Protein AF-A0A382Q139-F1 (afdb_monomer_lite)

InterPro domains:
  IPR000836 Phosphoribosyltransferase domain [PF00156] (22-129)
  IPR000836 Phosphoribosyltransferase domain [cd06223] (29-130)
  IPR029057 Phosphoribosyltransferase-like [G3DSA:3.40.50.2020] (7-137)
  IPR029057 Phosphoribosyltransferase-like [SSF53271] (12-130)

Organism: NCBI:txid408172

Structure (mmCIF, N/CA/C/O backbone):
data_AF-A0A382Q139-F1
#
_entry.id   AF-A0A382Q139-F1
#
loop_
_atom_site.group_PDB
_atom_site.id
_atom_site.type_symbol
_atom_site.label_atom_id
_atom_site.label_alt_id
_atom_site.label_comp_id
_atom_site.label_asym_id
_atom_site.label_entity_id
_atom_site.label_seq_id
_atom_site.pdbx_PDB_ins_code
_atom_site.Cartn_x
_atom_site.Cartn_y
_atom_site.Cartn_z
_atom_site.occupancy
_atom_site.B_iso_or_equiv
_atom_site.auth_seq_id
_atom_site.auth_comp_id
_atom_site.auth_asym_id
_atom_site.auth_atom_id
_atom_site.pdbx_PDB_model_num
ATOM 1 N N . MET A 1 1 ? 60.407 18.288 -1.130 1.00 37.62 1 MET A N 1
ATOM 2 C CA . MET A 1 1 ? 59.269 18.809 -0.348 1.00 37.62 1 MET A CA 1
ATOM 3 C C . MET A 1 1 ? 58.008 18.214 -0.930 1.00 37.62 1 MET A C 1
ATOM 5 O O . MET A 1 1 ? 57.813 18.248 -2.135 1.00 37.62 1 MET A O 1
ATOM 9 N N . THR A 1 2 ? 57.283 17.537 -0.056 1.00 49.72 2 THR A N 1
ATOM 10 C CA . THR A 1 2 ? 56.105 16.697 -0.259 1.00 49.72 2 THR A CA 1
ATOM 11 C C . THR A 1 2 ? 54.922 17.455 -0.848 1.00 49.72 2 THR A C 1
ATOM 13 O O . THR A 1 2 ? 54.597 18.526 -0.352 1.00 49.72 2 THR A O 1
ATOM 16 N N . ASN A 1 3 ? 54.206 16.834 -1.782 1.00 39.41 3 ASN A N 1
ATOM 17 C CA . ASN A 1 3 ? 52.750 16.918 -1.777 1.00 39.41 3 ASN A CA 1
ATOM 18 C C . ASN A 1 3 ? 52.196 15.507 -1.955 1.00 39.41 3 ASN A C 1
ATOM 20 O O . ASN A 1 3 ? 52.315 14.887 -3.009 1.00 39.41 3 ASN A O 1
ATOM 24 N N . ALA A 1 4 ? 51.705 14.992 -0.830 1.00 48.38 4 ALA A N 1
ATOM 25 C CA . ALA A 1 4 ? 51.042 13.715 -0.698 1.00 48.38 4 ALA A CA 1
ATOM 26 C C . ALA A 1 4 ? 49.732 13.719 -1.492 1.00 48.38 4 ALA A C 1
ATOM 28 O O . ALA A 1 4 ? 49.045 14.737 -1.585 1.00 48.38 4 ALA A O 1
ATOM 29 N N . GLY A 1 5 ? 49.417 12.562 -2.068 1.00 49.22 5 GLY A N 1
ATOM 30 C CA . GLY A 1 5 ? 48.216 12.342 -2.849 1.00 49.22 5 GLY A CA 1
ATOM 31 C C . GLY A 1 5 ? 46.944 12.539 -2.032 1.00 49.22 5 GLY A C 1
ATOM 32 O O . GLY A 1 5 ? 46.775 11.961 -0.962 1.00 49.22 5 GLY A O 1
ATOM 33 N N . ALA A 1 6 ? 46.018 13.298 -2.605 1.00 46.81 6 ALA A N 1
ATOM 34 C CA . ALA A 1 6 ? 44.599 13.091 -2.386 1.00 46.81 6 ALA A CA 1
ATOM 35 C C . ALA A 1 6 ? 44.103 12.250 -3.565 1.00 46.81 6 ALA A C 1
ATOM 37 O O . ALA A 1 6 ? 43.774 12.762 -4.634 1.00 46.81 6 ALA A O 1
ATOM 38 N N . GLN A 1 7 ? 44.144 10.932 -3.395 1.00 45.66 7 GLN A N 1
ATOM 39 C CA . GLN A 1 7 ? 43.538 9.998 -4.330 1.00 45.66 7 GLN A CA 1
ATOM 40 C C . GLN A 1 7 ? 42.026 10.065 -4.101 1.00 45.66 7 GLN A C 1
ATOM 42 O O . GLN A 1 7 ? 41.495 9.445 -3.183 1.00 45.66 7 GLN A O 1
ATOM 47 N N . CYS A 1 8 ? 41.339 10.899 -4.884 1.00 46.34 8 CYS A N 1
ATOM 48 C CA . CYS A 1 8 ? 39.884 10.913 -4.921 1.00 46.34 8 CYS A CA 1
ATOM 49 C C . CYS A 1 8 ? 39.423 9.538 -5.409 1.00 46.34 8 CYS A C 1
ATOM 51 O O . CYS A 1 8 ? 39.715 9.149 -6.539 1.00 46.34 8 CYS A O 1
ATOM 53 N N . TYR A 1 9 ? 38.727 8.795 -4.553 1.00 52.03 9 TYR A N 1
ATOM 54 C CA . TYR A 1 9 ? 38.062 7.557 -4.934 1.00 52.03 9 TYR A CA 1
ATOM 55 C C . TYR A 1 9 ? 36.998 7.873 -5.992 1.00 52.03 9 TYR A C 1
ATOM 57 O O . TYR A 1 9 ? 35.876 8.247 -5.664 1.00 52.03 9 TYR A O 1
ATOM 65 N N . SER A 1 10 ? 37.332 7.716 -7.273 1.00 57.03 10 SER A N 1
ATOM 66 C CA . SER A 1 10 ? 36.354 7.637 -8.358 1.00 57.03 10 SER A CA 1
ATOM 67 C C . SER A 1 10 ? 35.863 6.193 -8.477 1.00 57.03 10 SER A C 1
ATOM 69 O O . SER A 1 10 ? 36.086 5.521 -9.483 1.00 57.03 10 SER A O 1
ATOM 71 N N . GLY A 1 11 ? 35.248 5.675 -7.414 1.00 56.94 11 GLY A N 1
ATOM 72 C CA . GLY A 1 11 ? 34.436 4.473 -7.530 1.00 56.94 11 GLY A CA 1
ATOM 73 C C . GLY A 1 11 ? 33.137 4.865 -8.219 1.00 56.94 11 GLY A C 1
ATOM 74 O O . GLY A 1 11 ? 32.283 5.490 -7.596 1.00 56.94 11 GLY A O 1
ATOM 75 N N . SER A 1 12 ? 32.997 4.554 -9.508 1.00 63.44 12 SER A N 1
ATOM 76 C CA . SER A 1 12 ? 31.683 4.534 -10.150 1.00 63.44 12 SER A CA 1
ATOM 77 C C . SER A 1 12 ? 30.829 3.537 -9.370 1.00 63.44 12 SER A C 1
ATOM 79 O O . SER A 1 12 ? 31.064 2.337 -9.465 1.00 63.44 12 SER A O 1
ATOM 81 N N . MET A 1 13 ? 29.898 4.008 -8.537 1.00 67.06 13 MET A N 1
ATOM 82 C CA . MET A 1 13 ? 28.863 3.121 -8.014 1.00 67.06 13 MET A CA 1
ATOM 83 C C . MET A 1 13 ? 28.047 2.635 -9.206 1.00 67.06 13 MET A C 1
ATOM 85 O O . MET A 1 13 ? 27.409 3.451 -9.876 1.00 67.06 13 MET A O 1
ATOM 89 N N . ASP A 1 14 ? 28.058 1.327 -9.447 1.00 82.62 14 ASP A N 1
ATOM 90 C CA . ASP A 1 14 ? 27.136 0.690 -10.378 1.00 82.62 14 ASP A CA 1
ATOM 91 C C . ASP A 1 14 ? 25.717 0.887 -9.847 1.00 82.62 14 ASP A C 1
ATOM 93 O O . ASP A 1 14 ? 25.259 0.223 -8.916 1.00 82.62 14 ASP A O 1
ATOM 97 N N . LYS A 1 15 ? 25.031 1.886 -10.400 1.00 87.44 15 LYS A N 1
ATOM 98 C CA . LYS A 1 15 ? 23.628 2.138 -10.105 1.00 87.44 15 LYS A CA 1
ATOM 99 C C . LYS A 1 15 ? 22.802 1.121 -10.874 1.00 87.44 15 LYS A C 1
ATOM 101 O O . LYS A 1 15 ? 22.806 1.123 -12.103 1.00 87.44 15 LYS A O 1
ATOM 106 N N . HIS A 1 16 ? 22.079 0.285 -10.144 1.00 87.62 16 HIS A N 1
ATOM 107 C CA . HIS A 1 16 ? 21.068 -0.572 -10.734 1.00 87.62 16 HIS A CA 1
ATOM 108 C C . HIS A 1 16 ? 19.776 0.232 -10.898 1.00 87.62 16 HIS A C 1
ATOM 110 O O . HIS A 1 16 ? 19.178 0.667 -9.915 1.00 87.62 16 HIS A O 1
ATOM 116 N N . PHE A 1 17 ? 19.389 0.476 -12.145 1.00 92.25 17 PHE A N 1
ATOM 117 C CA . PHE A 1 17 ? 18.115 1.093 -12.487 1.00 92.25 17 PHE A CA 1
ATOM 118 C C . PHE A 1 17 ? 17.181 0.010 -13.002 1.00 92.25 17 PHE A C 1
ATOM 120 O O . PHE A 1 17 ? 17.609 -0.827 -13.793 1.00 92.25 17 PHE A O 1
ATOM 127 N N . ILE A 1 18 ? 15.923 0.074 -12.583 1.00 93.81 18 ILE A N 1
ATOM 128 C CA . ILE A 1 18 ? 14.859 -0.776 -13.108 1.00 93.81 18 ILE A CA 1
ATOM 129 C C . ILE A 1 18 ? 14.071 -0.023 -14.180 1.00 93.81 18 ILE A C 1
ATOM 131 O O . ILE A 1 18 ? 13.878 1.196 -14.107 1.00 93.81 18 ILE A O 1
ATOM 135 N N . SER A 1 19 ? 13.624 -0.756 -15.186 1.00 96.12 19 SER A N 1
ATOM 136 C CA . SER A 1 19 ? 12.675 -0.303 -16.197 1.00 96.12 19 SER A CA 1
ATOM 137 C C . SER A 1 19 ? 11.240 -0.285 -15.657 1.00 96.12 19 SER A C 1
ATOM 139 O O . SER A 1 19 ? 10.933 -0.860 -14.612 1.00 96.12 19 SER A O 1
ATOM 141 N N . ALA A 1 20 ? 10.332 0.364 -16.390 1.00 94.56 20 ALA A N 1
ATOM 142 C CA . ALA A 1 20 ? 8.907 0.344 -16.058 1.00 94.56 20 ALA A CA 1
ATOM 143 C C . ALA A 1 20 ? 8.320 -1.080 -16.113 1.00 94.56 20 ALA A C 1
ATOM 145 O O . ALA A 1 20 ? 7.497 -1.433 -15.270 1.00 94.56 20 ALA A O 1
ATOM 146 N N . ASP A 1 21 ? 8.778 -1.902 -17.061 1.00 97.06 21 ASP A N 1
ATOM 147 C CA . ASP A 1 21 ? 8.331 -3.289 -17.212 1.00 97.06 21 ASP A CA 1
ATOM 148 C C . ASP A 1 21 ? 8.818 -4.170 -16.054 1.00 97.06 21 ASP A C 1
ATOM 150 O O . ASP A 1 21 ? 8.073 -5.025 -15.569 1.00 97.06 21 ASP A O 1
ATOM 154 N N . GLU A 1 22 ? 10.043 -3.943 -15.569 1.00 96.81 22 GLU A N 1
ATOM 155 C CA . GLU A 1 22 ? 10.564 -4.609 -14.369 1.00 96.81 22 GLU A CA 1
ATOM 156 C C . GLU A 1 22 ? 9.763 -4.211 -13.129 1.00 96.81 22 GLU A C 1
ATOM 158 O O . GLU A 1 22 ? 9.309 -5.098 -12.411 1.00 96.81 22 GLU A O 1
ATOM 163 N N . LEU A 1 23 ? 9.487 -2.914 -12.929 1.00 95.88 23 LEU A N 1
ATOM 164 C CA . LEU A 1 23 ? 8.651 -2.448 -11.817 1.00 95.88 23 LEU A CA 1
ATOM 165 C C . LEU A 1 23 ? 7.254 -3.085 -11.849 1.00 95.88 23 LEU A C 1
ATOM 167 O O . LEU A 1 23 ? 6.759 -3.543 -10.819 1.00 95.88 23 LEU A O 1
ATOM 171 N N . LEU A 1 24 ? 6.616 -3.141 -13.021 1.00 96.88 24 LEU A N 1
ATOM 172 C CA . LEU A 1 24 ? 5.306 -3.772 -13.180 1.00 96.88 24 LEU A CA 1
ATOM 173 C C . LEU A 1 24 ? 5.368 -5.277 -12.880 1.00 96.88 24 LEU A C 1
ATOM 175 O O . LEU A 1 24 ? 4.537 -5.798 -12.137 1.00 96.88 24 LEU A O 1
ATOM 179 N N . THR A 1 25 ? 6.375 -5.969 -13.418 1.00 98.06 25 THR A N 1
ATOM 180 C CA . THR A 1 25 ? 6.585 -7.406 -13.192 1.00 98.06 25 THR A CA 1
ATOM 181 C C . THR A 1 25 ? 6.811 -7.708 -11.713 1.00 98.06 25 THR A C 1
ATOM 183 O O . THR A 1 25 ? 6.217 -8.642 -11.171 1.00 98.06 25 THR A O 1
ATOM 186 N N . ASP A 1 26 ? 7.635 -6.910 -11.040 1.00 97.38 26 ASP A N 1
ATOM 187 C CA . ASP A 1 26 ? 7.907 -7.060 -9.614 1.00 97.38 26 ASP A CA 1
ATOM 188 C C . ASP A 1 26 ? 6.684 -6.718 -8.759 1.00 97.38 26 ASP A C 1
ATOM 190 O O . ASP A 1 26 ? 6.442 -7.391 -7.758 1.00 97.38 26 ASP A O 1
ATOM 194 N N . SER A 1 27 ? 5.843 -5.775 -9.191 1.00 98.12 27 SER A N 1
ATOM 195 C CA . SER A 1 27 ? 4.567 -5.481 -8.524 1.00 98.12 27 SER A CA 1
ATOM 196 C C . SER A 1 27 ? 3.605 -6.675 -8.582 1.00 98.12 27 SER A C 1
ATOM 198 O O . SER A 1 27 ? 2.990 -7.020 -7.574 1.00 98.12 27 SER A O 1
ATOM 200 N N . PHE A 1 28 ? 3.531 -7.385 -9.714 1.00 98.56 28 PHE A N 1
ATOM 201 C CA . PHE A 1 28 ? 2.761 -8.632 -9.807 1.00 98.56 28 PHE A CA 1
ATOM 202 C C . PHE A 1 28 ? 3.355 -9.767 -8.962 1.00 98.56 28 PHE A C 1
ATOM 204 O O . PHE A 1 28 ? 2.615 -10.543 -8.357 1.00 98.56 28 PHE A O 1
ATOM 211 N N . ARG A 1 29 ? 4.687 -9.863 -8.867 1.00 98.50 29 ARG A N 1
ATOM 212 C CA . ARG A 1 29 ? 5.347 -10.830 -7.969 1.00 98.50 29 ARG A CA 1
ATOM 213 C C . ARG A 1 29 ? 5.072 -10.522 -6.501 1.00 98.50 29 ARG A C 1
ATOM 215 O O . ARG A 1 29 ? 4.909 -11.450 -5.712 1.00 98.50 29 ARG A O 1
ATOM 222 N N . LEU A 1 30 ? 5.033 -9.245 -6.128 1.00 98.25 30 LEU A N 1
ATOM 223 C CA . LEU A 1 30 ? 4.634 -8.815 -4.791 1.00 98.25 30 LEU A CA 1
ATOM 224 C C . LEU A 1 30 ? 3.175 -9.203 -4.516 1.00 98.25 30 LEU A C 1
ATOM 226 O O . LEU A 1 30 ? 2.884 -9.748 -3.454 1.00 98.25 30 LEU A O 1
ATOM 230 N N . ALA A 1 31 ? 2.280 -9.006 -5.486 1.00 98.44 31 ALA A N 1
ATOM 231 C CA . ALA A 1 31 ? 0.879 -9.402 -5.371 1.00 98.44 31 ALA A CA 1
ATOM 232 C C . ALA A 1 31 ? 0.698 -10.918 -5.162 1.00 98.44 31 ALA A C 1
ATOM 234 O O . ALA A 1 31 ? -0.062 -11.327 -4.283 1.00 98.44 31 ALA A O 1
ATOM 235 N N . ASP A 1 32 ? 1.447 -11.756 -5.893 1.00 98.62 32 ASP A N 1
ATOM 236 C CA . ASP A 1 32 ? 1.474 -13.211 -5.672 1.00 98.62 32 ASP A CA 1
ATOM 237 C C . ASP A 1 32 ? 1.932 -13.557 -4.248 1.00 98.62 32 ASP A C 1
ATOM 239 O O . ASP A 1 32 ? 1.300 -14.365 -3.567 1.00 98.62 32 ASP A O 1
ATOM 243 N N . GLN A 1 33 ? 2.993 -12.913 -3.751 1.00 98.62 33 GLN A N 1
ATOM 244 C CA . GLN A 1 33 ? 3.476 -13.129 -2.382 1.00 98.62 33 GLN A CA 1
ATOM 245 C C . GLN A 1 33 ? 2.419 -12.760 -1.338 1.00 98.62 33 GLN A C 1
ATOM 247 O O . GLN A 1 33 ? 2.180 -13.538 -0.411 1.00 98.62 33 GLN A O 1
ATOM 252 N N . ILE A 1 34 ? 1.749 -11.618 -1.517 1.00 98.31 34 ILE A N 1
ATOM 253 C CA . ILE A 1 34 ? 0.636 -11.187 -0.667 1.00 98.31 34 ILE A CA 1
ATOM 254 C C . ILE A 1 34 ? -0.472 -12.243 -0.689 1.00 98.31 34 ILE A C 1
ATOM 256 O O . ILE A 1 34 ? -0.856 -12.751 0.363 1.00 98.31 34 ILE A O 1
ATOM 260 N N . TYR A 1 35 ? -0.932 -12.658 -1.869 1.00 98.44 35 TYR A N 1
ATOM 261 C CA . TYR A 1 35 ? -2.006 -13.641 -1.993 1.00 98.44 35 TYR A CA 1
ATOM 262 C C . TYR A 1 35 ? -1.645 -14.995 -1.361 1.00 98.44 35 TYR A C 1
ATOM 264 O O . TYR A 1 35 ? -2.450 -15.584 -0.627 1.00 98.44 35 TYR A O 1
ATOM 272 N N . ARG A 1 36 ? -0.425 -15.489 -1.605 1.00 98.38 36 ARG A N 1
ATOM 273 C CA . ARG A 1 36 ? 0.069 -16.774 -1.084 1.00 98.38 36 ARG A CA 1
ATOM 274 C C . ARG A 1 36 ? 0.319 -16.757 0.422 1.00 98.38 36 ARG A C 1
ATOM 276 O O . ARG A 1 36 ? 0.302 -17.826 1.027 1.00 98.38 36 ARG A O 1
ATOM 283 N N . SER A 1 37 ? 0.494 -15.583 1.033 1.00 98.06 37 SER A N 1
ATOM 284 C CA . SER A 1 37 ? 0.565 -15.444 2.495 1.00 98.06 37 SER A CA 1
ATOM 285 C C . SER A 1 37 ? -0.768 -15.746 3.198 1.00 98.06 37 SER A C 1
ATOM 287 O O . SER A 1 37 ? -0.784 -15.992 4.401 1.00 98.06 37 SER A O 1
ATOM 289 N N . GLY A 1 38 ? -1.879 -15.755 2.451 1.00 97.69 38 GLY A N 1
ATOM 290 C CA . GLY A 1 38 ? -3.235 -15.889 2.986 1.00 97.69 38 GLY A CA 1
ATOM 291 C C . GLY A 1 38 ? -3.924 -14.554 3.277 1.00 97.69 38 GLY A C 1
ATOM 292 O O . GLY A 1 38 ? -5.119 -14.566 3.543 1.00 97.69 38 GLY A O 1
ATOM 293 N N . PHE A 1 39 ? -3.217 -13.424 3.163 1.00 98.19 39 PHE A N 1
ATOM 294 C CA . PHE A 1 39 ? -3.781 -12.086 3.365 1.00 98.19 39 PHE A CA 1
ATOM 295 C C . PHE A 1 39 ? -4.824 -11.737 2.291 1.00 98.19 39 PHE A C 1
ATOM 297 O O . PHE A 1 39 ? -4.609 -12.008 1.101 1.00 98.19 39 PHE A O 1
ATOM 304 N N . ARG A 1 40 ? -5.970 -11.180 2.696 1.00 97.88 40 ARG A N 1
ATOM 305 C CA . ARG A 1 40 ? -7.105 -10.841 1.822 1.00 97.88 40 ARG A CA 1
ATOM 306 C C . ARG A 1 40 ? -7.584 -9.429 2.173 1.00 97.88 40 ARG A C 1
ATOM 308 O O . ARG A 1 40 ? -8.602 -9.277 2.847 1.00 97.88 40 ARG A O 1
ATOM 315 N N . PRO A 1 41 ? -6.846 -8.394 1.732 1.00 98.31 41 PRO A N 1
ATOM 316 C CA . PRO A 1 41 ? -7.163 -7.027 2.107 1.00 98.31 41 PRO A CA 1
ATOM 317 C C . PRO A 1 41 ? -8.540 -6.632 1.581 1.00 98.31 41 PRO A C 1
ATOM 319 O O . PRO A 1 41 ? -8.861 -6.878 0.425 1.00 98.31 41 PRO A O 1
ATOM 322 N N . HIS A 1 42 ? -9.328 -5.986 2.429 1.00 98.56 42 HIS A N 1
ATOM 323 C CA . HIS A 1 42 ? -10.587 -5.347 2.058 1.00 98.56 42 HIS A CA 1
ATOM 324 C C . HIS A 1 42 ? -10.309 -3.968 1.451 1.00 98.56 42 HIS A C 1
ATOM 326 O O . HIS A 1 42 ? -10.962 -3.566 0.491 1.00 98.56 42 HIS A O 1
ATOM 332 N N . PHE A 1 43 ? -9.281 -3.281 1.960 1.00 98.25 43 PHE A N 1
ATOM 333 C CA . PHE A 1 43 ? -8.828 -1.986 1.463 1.00 98.25 43 PHE A CA 1
ATOM 334 C C . PHE A 1 43 ? -7.377 -2.040 0.996 1.00 98.25 43 PHE A C 1
ATOM 336 O O . PHE A 1 43 ? -6.521 -2.615 1.667 1.00 98.25 43 PHE A O 1
ATOM 343 N N . ILE A 1 44 ? -7.077 -1.363 -0.109 1.00 98.12 44 ILE A N 1
ATOM 344 C CA . ILE A 1 44 ? -5.711 -1.056 -0.538 1.00 98.12 44 ILE A CA 1
ATOM 345 C C . ILE A 1 44 ? -5.536 0.458 -0.488 1.00 98.12 44 ILE A C 1
ATOM 347 O O . ILE A 1 44 ? -6.347 1.216 -1.016 1.00 98.12 44 ILE A O 1
ATOM 351 N N . VAL A 1 45 ? -4.454 0.913 0.132 1.00 97.31 45 VAL A N 1
ATOM 352 C CA . VAL A 1 45 ? -4.093 2.327 0.199 1.00 97.31 45 VAL A CA 1
ATOM 353 C C . VAL A 1 45 ? -2.746 2.522 -0.484 1.00 97.31 45 VAL A C 1
ATOM 355 O O . VAL A 1 45 ? -1.693 2.239 0.090 1.00 97.31 45 VAL A O 1
ATOM 358 N N . GLY A 1 46 ? -2.781 3.031 -1.713 1.00 96.31 46 GLY A N 1
ATOM 359 C CA . GLY A 1 46 ? -1.591 3.406 -2.468 1.00 96.31 46 GLY A CA 1
ATOM 360 C C . GLY A 1 46 ? -1.065 4.779 -2.046 1.00 96.31 46 GLY A C 1
ATOM 361 O O . GLY A 1 46 ? -1.775 5.787 -2.119 1.00 96.31 46 GLY A O 1
ATOM 362 N N . VAL A 1 47 ? 0.200 4.858 -1.637 1.00 95.25 47 VAL A N 1
ATOM 363 C CA . VAL A 1 47 ? 0.865 6.126 -1.323 1.00 95.25 47 VAL A CA 1
ATOM 364 C C . VAL A 1 47 ? 1.244 6.826 -2.627 1.00 95.25 47 VAL A C 1
ATOM 366 O O . VAL A 1 47 ? 2.200 6.489 -3.322 1.00 95.25 47 VAL A O 1
ATOM 369 N N . TRP A 1 48 ? 0.464 7.837 -2.990 1.00 90.00 48 TRP A N 1
ATOM 370 C CA . TRP A 1 48 ? 0.711 8.664 -4.159 1.00 90.00 48 TRP A CA 1
ATOM 371 C C . TRP A 1 48 ? 1.974 9.528 -3.917 1.00 90.00 48 TRP A C 1
ATOM 373 O O . TRP A 1 48 ? 2.117 10.185 -2.885 1.00 90.00 48 TRP A O 1
ATOM 383 N N . ARG A 1 49 ? 2.9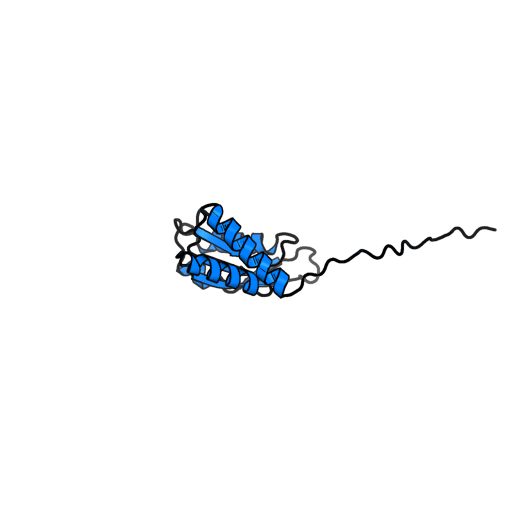17 9.617 -4.864 1.00 89.75 49 ARG A N 1
ATOM 384 C CA . ARG A 1 49 ? 2.731 9.247 -6.272 1.00 89.75 49 ARG A CA 1
ATOM 385 C C . ARG A 1 49 ? 3.151 7.850 -6.686 1.00 89.75 49 ARG A C 1
ATOM 387 O O . ARG A 1 49 ? 2.379 7.202 -7.388 1.00 89.75 49 ARG A O 1
ATOM 394 N N . GLY A 1 50 ? 4.349 7.440 -6.305 1.00 90.06 50 GLY A N 1
ATOM 395 C CA . GLY A 1 50 ? 4.977 6.256 -6.874 1.00 90.06 50 GLY A CA 1
ATOM 396 C C . GLY A 1 50 ? 4.305 4.945 -6.469 1.00 90.06 50 GLY A C 1
ATOM 397 O O . GLY A 1 50 ? 4.244 4.037 -7.292 1.00 90.06 50 GLY A O 1
ATOM 398 N N . GLY A 1 51 ? 3.690 4.873 -5.286 1.00 92.12 51 GLY A N 1
ATOM 399 C CA . GLY A 1 51 ? 2.951 3.691 -4.837 1.00 92.12 51 GLY A CA 1
ATOM 400 C C . GLY A 1 51 ? 1.683 3.383 -5.640 1.00 92.12 51 GLY A C 1
ATOM 401 O O . GLY A 1 51 ? 1.200 2.256 -5.591 1.00 92.12 51 GLY A O 1
ATOM 402 N N . ALA A 1 52 ? 1.145 4.334 -6.416 1.00 91.19 52 ALA A N 1
ATOM 403 C CA . ALA A 1 52 ? -0.087 4.115 -7.181 1.00 91.19 52 ALA A CA 1
ATOM 404 C C . ALA A 1 52 ? 0.058 3.039 -8.285 1.00 91.19 52 ALA A C 1
ATOM 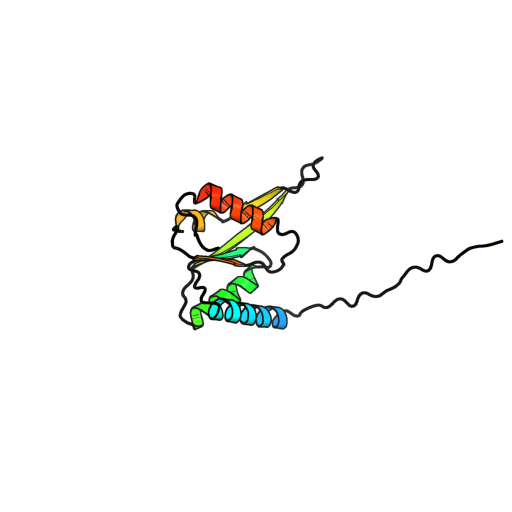406 O O . ALA A 1 52 ? -0.762 2.125 -8.302 1.00 91.19 52 ALA A O 1
ATOM 407 N N . PRO A 1 53 ? 1.080 3.067 -9.169 1.00 94.19 53 PRO A N 1
ATOM 408 C CA . PRO A 1 53 ? 1.357 1.966 -10.097 1.00 94.19 53 PRO A CA 1
ATOM 409 C C . PRO A 1 53 ? 1.450 0.583 -9.437 1.00 94.19 53 PRO A C 1
ATOM 411 O O . PRO A 1 53 ? 0.868 -0.372 -9.946 1.00 94.19 53 PRO A O 1
ATOM 414 N N . VAL A 1 54 ? 2.143 0.486 -8.297 1.00 97.00 54 VAL A N 1
ATOM 415 C CA . VAL A 1 54 ? 2.302 -0.776 -7.555 1.00 97.00 54 VAL A CA 1
ATOM 416 C C . VAL A 1 54 ? 0.954 -1.232 -6.994 1.00 97.00 54 VAL A C 1
ATOM 418 O O . VAL A 1 54 ? 0.564 -2.380 -7.188 1.00 97.00 54 VAL A O 1
ATOM 421 N N . GLY A 1 55 ? 0.205 -0.319 -6.366 1.00 97.31 55 GLY A N 1
ATOM 422 C CA . GLY A 1 55 ? -1.126 -0.591 -5.823 1.00 97.31 55 GLY A CA 1
ATOM 423 C C . GLY A 1 55 ? -2.118 -1.059 -6.887 1.00 97.31 55 GLY A C 1
ATOM 424 O O . GLY A 1 55 ? -2.857 -2.006 -6.643 1.00 97.31 55 GLY A O 1
ATOM 425 N N . ILE A 1 56 ? -2.095 -0.460 -8.087 1.00 97.44 56 ILE A N 1
ATOM 426 C CA . ILE A 1 56 ? -2.948 -0.875 -9.214 1.00 97.44 56 ILE A CA 1
ATOM 427 C C . ILE A 1 56 ? -2.607 -2.306 -9.637 1.00 97.44 56 ILE A C 1
ATOM 429 O O . ILE A 1 56 ? -3.504 -3.130 -9.761 1.00 97.44 56 ILE A O 1
ATOM 433 N N . ALA A 1 57 ? -1.325 -2.634 -9.818 1.00 98.19 57 ALA A N 1
ATOM 434 C CA . ALA A 1 57 ? -0.932 -3.986 -10.218 1.00 98.19 57 ALA A CA 1
ATOM 435 C C . ALA A 1 57 ? -1.326 -5.040 -9.167 1.00 98.19 57 ALA A C 1
ATOM 437 O O . ALA A 1 57 ? -1.788 -6.126 -9.518 1.00 98.19 57 ALA A O 1
ATOM 438 N N . VAL A 1 58 ? -1.184 -4.708 -7.879 1.00 98.56 58 VAL A N 1
ATOM 439 C CA . VAL A 1 58 ? -1.618 -5.575 -6.775 1.00 98.56 58 VAL A CA 1
ATOM 440 C C . VAL A 1 58 ? -3.135 -5.755 -6.775 1.00 98.56 58 VAL A C 1
ATOM 442 O O . VAL A 1 58 ? -3.598 -6.890 -6.678 1.00 98.56 58 VAL A O 1
ATOM 445 N N . GLN A 1 59 ? -3.902 -4.672 -6.929 1.00 98.38 59 GLN A N 1
ATOM 446 C CA . GLN A 1 59 ? -5.361 -4.724 -7.021 1.00 98.38 59 GLN A CA 1
ATOM 447 C C . GLN A 1 59 ? -5.814 -5.627 -8.176 1.00 98.38 59 GLN A C 1
ATOM 449 O O . GLN A 1 59 ? -6.600 -6.541 -7.952 1.00 98.38 59 GLN A O 1
ATOM 454 N N . GLU A 1 60 ? -5.300 -5.404 -9.387 1.00 98.50 60 GLU A N 1
ATOM 455 C CA . GLU A 1 60 ? -5.671 -6.169 -10.587 1.00 98.50 60 GLU A CA 1
ATOM 456 C C . GLU A 1 60 ? -5.361 -7.664 -10.430 1.00 98.50 60 GLU A C 1
ATOM 458 O O . GLU A 1 60 ? -6.150 -8.526 -10.813 1.00 98.50 60 GLU A O 1
ATOM 463 N N . TYR A 1 61 ? -4.218 -7.994 -9.822 1.00 98.69 61 TYR A N 1
ATOM 464 C CA . TYR A 1 61 ? -3.851 -9.382 -9.555 1.00 98.69 61 TYR A CA 1
ATOM 465 C C . TYR A 1 61 ? -4.794 -10.054 -8.550 1.00 98.69 61 TYR A C 1
ATOM 467 O O . TYR A 1 61 ? -5.200 -11.200 -8.746 1.00 98.69 61 TYR A O 1
ATOM 475 N N . LEU A 1 62 ? -5.126 -9.358 -7.460 1.00 98.69 62 LEU A N 1
ATOM 476 C CA . LEU A 1 62 ? -6.030 -9.868 -6.433 1.00 98.69 62 LEU A CA 1
ATOM 477 C C . LEU A 1 62 ? -7.452 -10.039 -6.981 1.00 98.69 62 LEU A C 1
ATOM 479 O O . LEU A 1 62 ? -8.055 -11.093 -6.765 1.00 98.69 62 LEU A O 1
ATOM 483 N N . ASP A 1 63 ? -7.942 -9.072 -7.758 1.00 98.50 63 ASP A N 1
ATOM 484 C CA . ASP A 1 63 ? -9.255 -9.133 -8.403 1.00 98.50 63 ASP A CA 1
ATOM 485 C C . ASP A 1 63 ? -9.343 -10.303 -9.394 1.00 98.50 63 ASP A C 1
ATOM 487 O O . ASP A 1 63 ? -10.294 -11.085 -9.351 1.00 98.50 63 ASP A O 1
ATOM 491 N N . TYR A 1 64 ? -8.292 -10.529 -10.193 1.00 98.44 64 TYR A N 1
ATOM 492 C CA . TYR A 1 64 ? -8.196 -11.695 -11.080 1.00 98.44 64 TYR A CA 1
ATOM 493 C C . TYR A 1 64 ? -8.339 -13.036 -10.332 1.00 98.44 64 TYR A C 1
ATOM 495 O O . TYR A 1 64 ? -8.874 -14.004 -10.876 1.00 98.44 64 TYR A O 1
ATOM 503 N N . LEU A 1 65 ? -7.894 -13.103 -9.074 1.00 98.25 65 LEU A N 1
ATOM 504 C CA . LEU A 1 65 ? -8.022 -14.283 -8.213 1.00 98.25 65 LEU A CA 1
ATOM 505 C C . LEU A 1 65 ? -9.318 -14.308 -7.382 1.00 98.25 65 LEU A C 1
ATOM 507 O O . LEU A 1 65 ? -9.494 -15.205 -6.555 1.00 98.25 65 LEU A O 1
ATOM 511 N N . GLY A 1 66 ? -10.233 -13.363 -7.607 1.00 98.19 66 GLY A N 1
ATOM 512 C CA . GLY A 1 66 ? -11.524 -13.271 -6.925 1.00 98.19 66 GLY A CA 1
ATOM 513 C C . GLY A 1 66 ? -11.467 -12.598 -5.553 1.00 98.19 66 GLY A C 1
ATOM 514 O O . GLY A 1 66 ? -12.375 -12.790 -4.744 1.00 98.19 66 GLY A O 1
ATOM 515 N N . VAL A 1 67 ? -10.410 -11.836 -5.268 1.00 98.38 67 VAL A N 1
ATOM 516 C CA . VAL A 1 67 ? -10.264 -11.044 -4.042 1.00 98.38 67 VAL A CA 1
ATOM 517 C C . VAL A 1 67 ? -10.591 -9.592 -4.368 1.00 98.38 67 VAL A C 1
ATOM 519 O O . VAL A 1 67 ? -9.729 -8.828 -4.795 1.00 98.38 67 VAL A O 1
ATOM 522 N N . GLY A 1 68 ? -11.859 -9.227 -4.180 1.00 97.38 68 GLY A N 1
ATOM 523 C CA . GLY A 1 68 ? -12.316 -7.852 -4.359 1.00 97.38 68 GLY A CA 1
ATOM 524 C C . GLY A 1 68 ? -11.731 -6.938 -3.286 1.00 97.38 68 GLY A C 1
ATOM 525 O O . GLY A 1 68 ? -11.757 -7.279 -2.105 1.00 97.38 68 GLY A O 1
ATOM 526 N N . THR A 1 69 ? -11.218 -5.782 -3.701 1.00 97.56 69 THR A N 1
ATOM 527 C CA . THR A 1 69 ? -10.608 -4.793 -2.804 1.00 97.56 69 THR A CA 1
ATOM 528 C C . THR A 1 69 ? -11.081 -3.390 -3.162 1.00 97.56 69 THR A C 1
ATOM 530 O O . THR A 1 69 ? -11.303 -3.085 -4.337 1.00 97.56 69 THR A O 1
ATOM 533 N N . ASP A 1 70 ? -11.221 -2.529 -2.160 1.00 97.12 70 ASP A N 1
ATOM 534 C CA . ASP A 1 70 ? -11.461 -1.105 -2.357 1.00 97.12 70 ASP A CA 1
ATOM 535 C C . ASP A 1 70 ? -10.125 -0.354 -2.338 1.00 97.12 70 ASP A C 1
ATOM 537 O O . ASP A 1 70 ? -9.435 -0.286 -1.315 1.00 97.12 70 ASP A O 1
ATOM 541 N N . HIS A 1 71 ? -9.710 0.153 -3.497 1.00 96.31 71 HIS A N 1
ATOM 542 C CA . HIS A 1 71 ? -8.403 0.773 -3.672 1.00 96.31 71 HIS A CA 1
ATOM 543 C C . HIS A 1 71 ? -8.516 2.292 -3.738 1.00 96.31 71 HIS A C 1
ATOM 545 O O . HIS A 1 71 ? -9.140 2.863 -4.635 1.00 96.31 71 HIS A O 1
ATOM 551 N N . ILE A 1 72 ? -7.814 2.957 -2.823 1.00 95.38 72 ILE A N 1
ATOM 552 C CA . ILE A 1 72 ? -7.698 4.410 -2.790 1.00 95.38 72 ILE A CA 1
ATOM 553 C C . ILE A 1 72 ? -6.241 4.869 -2.799 1.00 95.38 72 ILE A C 1
ATOM 555 O O . ILE A 1 72 ? -5.341 4.205 -2.290 1.00 95.38 72 ILE A O 1
ATOM 559 N N . ALA A 1 73 ? -6.015 6.064 -3.339 1.00 94.38 73 ALA A N 1
ATOM 560 C CA . ALA A 1 73 ? -4.719 6.723 -3.298 1.00 94.38 73 ALA A CA 1
ATOM 561 C C . ALA A 1 73 ? -4.725 7.865 -2.276 1.00 94.38 73 ALA A C 1
ATOM 563 O O . ALA A 1 73 ? -5.606 8.728 -2.292 1.00 94.38 73 ALA A O 1
ATOM 564 N N . ILE A 1 74 ? -3.704 7.914 -1.425 1.00 95.25 74 ILE A N 1
ATOM 565 C CA . ILE A 1 74 ? -3.478 9.013 -0.476 1.00 95.25 74 ILE A CA 1
ATOM 566 C C . ILE A 1 74 ? -2.211 9.764 -0.841 1.00 95.25 74 ILE A C 1
ATOM 568 O O . ILE A 1 74 ? -1.296 9.205 -1.430 1.00 95.25 74 ILE A O 1
ATOM 572 N N . ARG A 1 75 ? -2.110 11.035 -0.465 1.00 93.75 75 ARG A N 1
ATOM 573 C CA . ARG A 1 75 ? -0.890 11.820 -0.678 1.00 93.75 75 ARG A CA 1
ATOM 574 C C . ARG A 1 75 ? -0.216 12.098 0.652 1.00 93.75 75 ARG A C 1
ATOM 576 O O . ARG A 1 75 ? -0.860 12.601 1.569 1.00 93.75 75 ARG A O 1
ATOM 583 N N . THR A 1 76 ? 1.094 11.892 0.721 1.00 90.19 76 THR A N 1
ATOM 584 C CA . THR A 1 76 ? 1.918 12.413 1.815 1.00 90.19 76 THR A CA 1
ATOM 585 C C . THR A 1 76 ? 2.659 13.674 1.372 1.00 90.19 76 THR A C 1
ATOM 587 O O . THR A 1 76 ? 3.050 13.844 0.214 1.00 90.19 76 THR A O 1
ATOM 590 N N . SER A 1 77 ? 2.816 14.623 2.289 1.00 88.38 77 SER A N 1
ATOM 591 C CA . SER A 1 77 ? 3.610 15.831 2.065 1.00 88.38 77 SER A CA 1
ATOM 592 C C . SER A 1 77 ? 4.503 16.085 3.265 1.00 88.38 77 SER A C 1
ATOM 594 O O . SER A 1 77 ? 4.018 16.088 4.393 1.00 88.38 77 SER A O 1
ATOM 596 N N . SER A 1 78 ? 5.789 16.325 3.026 1.00 81.94 78 SER A N 1
ATOM 597 C CA . SER A 1 78 ? 6.726 16.738 4.069 1.00 81.94 78 SER A CA 1
ATOM 598 C C . SER A 1 78 ? 6.716 18.254 4.232 1.00 81.94 78 SER A C 1
ATOM 600 O O . SER A 1 78 ? 6.908 18.971 3.249 1.00 81.94 78 SER A O 1
ATOM 602 N N . TYR A 1 79 ? 6.541 18.732 5.460 1.00 67.69 79 TYR A N 1
ATOM 603 C CA . TYR A 1 79 ? 6.751 20.128 5.818 1.00 67.69 79 TYR A CA 1
ATOM 604 C C . TYR A 1 79 ? 8.118 20.283 6.491 1.00 67.69 79 TYR A C 1
ATOM 606 O O . TYR A 1 79 ? 8.481 19.494 7.363 1.00 67.69 79 TYR A O 1
ATOM 614 N N . TYR A 1 80 ? 8.877 21.295 6.075 1.00 60.56 80 TYR A N 1
ATOM 615 C CA . TYR A 1 80 ? 10.074 21.734 6.785 1.00 60.56 80 TYR A CA 1
ATOM 616 C C . TYR A 1 80 ? 9.708 23.030 7.502 1.00 60.56 80 TYR A C 1
ATOM 618 O O . TYR A 1 80 ? 9.389 24.026 6.849 1.00 60.56 80 TYR A O 1
ATOM 626 N N . GLY A 1 81 ? 9.710 23.024 8.834 1.00 57.50 81 GLY A N 1
ATOM 627 C CA . GLY A 1 81 ? 9.673 24.276 9.580 1.00 57.50 81 GLY A CA 1
ATOM 628 C C . GLY A 1 81 ? 10.943 25.072 9.282 1.00 57.50 81 GLY A C 1
ATOM 629 O O . GLY A 1 81 ? 12.037 24.507 9.275 1.00 57.50 81 GLY A O 1
ATOM 630 N N . ILE A 1 82 ? 10.812 26.375 9.029 1.00 50.69 82 ILE A N 1
ATOM 631 C CA . ILE A 1 82 ? 11.958 27.288 9.091 1.00 50.69 82 ILE A CA 1
ATOM 632 C C . ILE A 1 82 ? 12.452 27.190 10.548 1.00 50.69 82 ILE A C 1
ATOM 634 O O . ILE A 1 82 ? 11.676 27.475 11.454 1.00 50.69 82 ILE A O 1
ATOM 638 N N . ASP A 1 83 ? 13.670 26.684 10.759 1.00 56.31 83 ASP A N 1
ATOM 639 C CA . ASP A 1 83 ? 14.319 26.399 12.058 1.00 56.31 83 ASP A CA 1
ATOM 640 C C . ASP A 1 83 ? 13.969 25.099 12.823 1.00 56.31 83 ASP A C 1
ATOM 642 O O . ASP A 1 83 ? 14.348 24.972 13.988 1.00 56.31 83 ASP A O 1
ATOM 646 N N . GLN A 1 84 ? 13.352 24.075 12.214 1.00 51.72 84 GLN A N 1
ATOM 647 C CA . GLN A 1 84 ? 13.230 22.751 12.865 1.00 51.72 84 GLN A CA 1
ATOM 648 C C . GLN A 1 84 ? 13.816 21.609 12.026 1.00 51.72 84 GLN A C 1
ATOM 650 O O . GLN A 1 84 ? 13.535 21.476 10.836 1.00 51.72 84 GLN A O 1
ATOM 655 N N . GLN A 1 85 ? 14.629 20.763 12.673 1.00 55.59 85 GLN A N 1
ATOM 656 C CA . GLN A 1 85 ? 15.191 19.538 12.083 1.00 55.59 85 GLN A CA 1
ATOM 657 C C . GLN A 1 85 ? 14.134 18.444 11.854 1.00 55.59 85 GLN A C 1
ATOM 659 O O . GLN A 1 85 ? 14.369 17.534 11.053 1.00 55.59 85 GLN A O 1
ATOM 664 N N . ASP A 1 86 ? 12.974 18.537 12.510 1.00 59.53 86 ASP A N 1
ATOM 665 C CA . ASP A 1 86 ? 11.929 17.526 12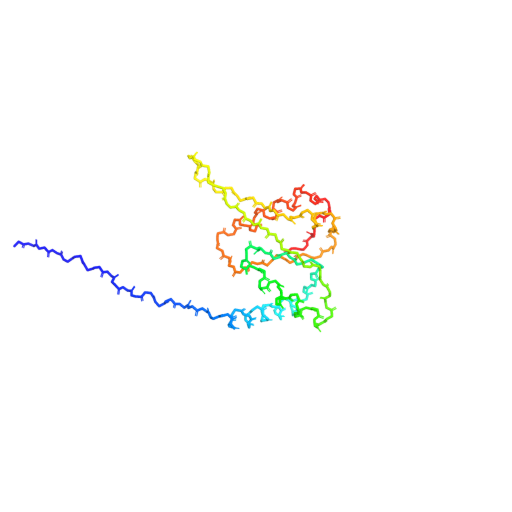.411 1.00 59.53 86 ASP A CA 1
ATOM 666 C C . ASP A 1 86 ? 11.000 17.778 11.222 1.00 59.53 86 ASP A C 1
ATOM 668 O O . ASP A 1 86 ? 10.317 18.794 11.091 1.00 59.53 86 ASP A O 1
ATOM 672 N N . LYS A 1 87 ? 11.012 16.803 10.315 1.00 65.81 87 LYS A N 1
ATOM 673 C CA . LYS A 1 87 ? 10.235 16.773 9.080 1.00 65.81 87 LYS A CA 1
ATOM 674 C C . LYS A 1 87 ? 8.846 16.223 9.405 1.00 65.81 87 LYS A C 1
ATOM 676 O O . LYS A 1 87 ? 8.680 15.008 9.499 1.00 65.81 87 LYS A O 1
ATOM 681 N N . GLU A 1 88 ? 7.861 17.095 9.594 1.00 79.94 88 GLU A N 1
ATOM 682 C CA . GLU A 1 88 ? 6.480 16.673 9.850 1.00 79.94 88 GLU A CA 1
ATOM 683 C C . GLU A 1 88 ? 5.837 16.185 8.540 1.00 79.94 88 GLU A C 1
ATOM 685 O O . GLU A 1 88 ? 5.821 16.899 7.531 1.00 79.94 88 GLU A O 1
ATOM 690 N N . VAL A 1 89 ? 5.327 14.951 8.531 1.00 87.06 89 VAL A N 1
ATOM 691 C CA . VAL A 1 89 ? 4.621 14.379 7.377 1.00 87.06 89 VAL A CA 1
ATOM 692 C C . VAL A 1 89 ? 3.121 14.545 7.586 1.00 87.06 89 VAL A C 1
ATOM 694 O O . VAL A 1 89 ? 2.577 14.083 8.582 1.00 87.06 89 VAL A O 1
ATOM 697 N N . ARG A 1 90 ? 2.446 15.183 6.626 1.00 89.12 90 ARG A N 1
ATOM 698 C CA . ARG A 1 90 ? 0.980 15.292 6.583 1.00 89.12 90 ARG A CA 1
ATOM 699 C C . ARG A 1 90 ? 0.405 14.318 5.573 1.00 89.12 90 ARG A C 1
ATOM 701 O O . ARG A 1 90 ? 0.955 14.210 4.472 1.00 89.12 90 ARG A O 1
ATOM 708 N N . VAL A 1 91 ? -0.709 13.683 5.921 1.00 93.38 91 VAL A N 1
ATOM 709 C CA . VAL A 1 91 ? -1.433 12.773 5.034 1.00 93.38 91 VAL A CA 1
ATOM 710 C C . VAL A 1 91 ? -2.716 13.434 4.542 1.00 93.38 91 VAL A C 1
ATOM 712 O O . VAL A 1 91 ? -3.392 14.163 5.263 1.00 93.38 91 VAL A O 1
ATOM 715 N N . HIS A 1 92 ? -3.036 13.212 3.271 1.00 94.25 92 HIS A N 1
ATOM 716 C CA . HIS A 1 92 ? -4.213 13.756 2.601 1.00 94.25 92 HIS A CA 1
ATOM 717 C C . HIS A 1 92 ? -4.966 12.625 1.905 1.00 94.25 92 HIS A C 1
ATOM 719 O O . HIS A 1 92 ? -4.339 11.753 1.307 1.00 94.25 92 HIS A O 1
ATOM 725 N N . GLY A 1 93 ? -6.301 12.668 1.925 1.00 93.19 93 GLY A N 1
ATOM 726 C CA . GLY A 1 93 ? -7.152 11.693 1.223 1.00 93.19 93 GLY A CA 1
ATOM 727 C C . GLY A 1 93 ? -7.574 10.472 2.047 1.00 93.19 93 GLY A C 1
ATOM 728 O O . GLY A 1 93 ? -8.286 9.621 1.536 1.00 93.19 93 GLY A O 1
ATOM 729 N N . LEU A 1 94 ? -7.204 10.403 3.329 1.00 94.69 94 LEU A N 1
ATOM 730 C CA . LEU A 1 94 ? -7.550 9.287 4.222 1.00 94.69 94 LEU A CA 1
ATOM 731 C C . LEU A 1 94 ? -9.037 9.212 4.615 1.00 94.69 94 LEU A C 1
ATOM 733 O O . LEU A 1 94 ? -9.471 8.189 5.134 1.00 94.69 94 LEU A O 1
ATOM 737 N N . ASN A 1 95 ? -9.813 10.281 4.400 1.00 94.88 95 ASN A N 1
ATOM 738 C CA . ASN A 1 95 ? -11.184 10.394 4.915 1.00 94.88 95 ASN A CA 1
ATOM 739 C C . ASN A 1 95 ? -12.090 9.254 4.441 1.00 94.88 95 ASN A C 1
ATOM 741 O O . ASN A 1 95 ? -12.839 8.717 5.242 1.00 94.88 95 ASN A O 1
ATOM 745 N N . TYR A 1 96 ? -11.970 8.844 3.175 1.00 95.81 96 TYR A N 1
ATOM 746 C CA . TYR A 1 96 ? -12.787 7.755 2.646 1.00 95.81 96 TYR A CA 1
ATOM 747 C C . TYR A 1 96 ? -12.578 6.455 3.434 1.00 95.81 96 TYR A C 1
ATOM 749 O O . TYR A 1 96 ? -13.551 5.865 3.883 1.00 95.81 96 TYR A O 1
ATOM 757 N N . ILE A 1 97 ? -11.326 6.066 3.702 1.00 96.00 97 ILE A N 1
ATOM 758 C CA . ILE A 1 97 ? -11.028 4.893 4.539 1.00 96.00 97 ILE A CA 1
ATOM 759 C C . ILE A 1 97 ? -11.630 5.052 5.928 1.00 96.00 97 ILE A C 1
ATOM 761 O O . ILE A 1 97 ? -12.297 4.150 6.413 1.00 96.00 97 ILE A O 1
ATOM 765 N N . ILE A 1 98 ? -11.427 6.209 6.559 1.00 96.12 98 ILE A N 1
ATOM 766 C CA . ILE A 1 98 ? -11.916 6.467 7.919 1.00 96.12 98 ILE A CA 1
ATOM 767 C C . ILE A 1 98 ? -13.438 6.308 8.016 1.00 96.12 98 ILE A C 1
ATOM 769 O O . ILE A 1 98 ? -13.927 5.839 9.041 1.00 96.12 98 ILE A O 1
ATOM 773 N N . ASP A 1 99 ? -14.163 6.681 6.963 1.00 96.62 99 ASP A N 1
ATOM 774 C CA . ASP A 1 99 ? -15.623 6.640 6.928 1.00 96.62 99 ASP A CA 1
ATOM 775 C C . ASP A 1 99 ? -16.191 5.239 6.618 1.00 96.62 99 ASP A C 1
ATOM 777 O O . ASP A 1 99 ? -17.364 4.998 6.904 1.00 96.62 99 ASP A O 1
ATOM 781 N N . HIS A 1 100 ? -15.395 4.324 6.046 1.00 97.25 100 HIS A N 1
ATOM 782 C CA . HIS A 1 100 ? -15.883 3.034 5.525 1.00 97.25 100 HIS A CA 1
ATOM 783 C C . HIS A 1 100 ? -15.263 1.801 6.191 1.00 97.25 100 HIS A C 1
ATOM 785 O O . HIS A 1 100 ? -15.846 0.722 6.110 1.00 97.25 100 HIS A O 1
ATOM 791 N N . VAL A 1 101 ? -14.107 1.944 6.840 1.00 96.88 101 VAL A N 1
ATOM 792 C CA . VAL A 1 101 ? -13.380 0.819 7.431 1.00 96.88 101 VAL A CA 1
ATOM 793 C C . VAL A 1 101 ? -13.971 0.377 8.770 1.00 96.88 101 VAL A C 1
ATOM 795 O O . VAL A 1 101 ? -14.437 1.200 9.563 1.00 96.88 101 VAL A O 1
ATOM 798 N N . ASN A 1 102 ? -13.901 -0.923 9.038 1.00 97.56 102 ASN A N 1
ATOM 799 C CA . ASN A 1 102 ? -14.273 -1.583 10.283 1.00 97.56 102 ASN A CA 1
ATOM 800 C C . ASN A 1 102 ? -13.063 -2.295 10.904 1.00 97.56 102 ASN A C 1
ATOM 802 O O . ASN A 1 102 ? -12.032 -2.513 10.271 1.00 97.56 102 ASN A O 1
ATOM 806 N N . ALA A 1 103 ? -13.182 -2.671 12.179 1.00 97.31 103 ALA A N 1
ATOM 807 C CA . ALA A 1 103 ? -12.079 -3.285 12.918 1.00 97.31 103 ALA A CA 1
ATOM 808 C C . ALA A 1 103 ? -11.678 -4.676 12.393 1.00 97.31 103 ALA A C 1
ATOM 810 O O . ALA A 1 103 ? -10.530 -5.086 12.569 1.00 97.31 103 ALA A O 1
ATOM 811 N N . ASP A 1 104 ? -12.629 -5.399 11.807 1.00 97.31 104 ASP A N 1
ATOM 812 C CA . ASP A 1 104 ? -12.477 -6.727 11.211 1.00 97.31 104 ASP A CA 1
ATOM 813 C C . ASP A 1 104 ? -12.059 -6.694 9.736 1.00 97.31 104 ASP A C 1
ATOM 815 O O . ASP A 1 104 ? -11.704 -7.740 9.192 1.00 97.31 104 ASP A O 1
ATOM 819 N N . ASP A 1 105 ? -12.030 -5.511 9.116 1.00 97.81 105 ASP A N 1
ATOM 820 C CA . ASP A 1 105 ? -11.446 -5.342 7.792 1.00 97.81 105 ASP A CA 1
ATOM 821 C C . ASP A 1 105 ? -9.917 -5.504 7.850 1.00 97.81 105 ASP A C 1
ATOM 823 O O . ASP A 1 105 ? -9.252 -5.206 8.845 1.00 97.81 105 ASP A O 1
ATOM 827 N N . GLU A 1 106 ? -9.349 -5.945 6.732 1.00 98.25 106 GLU A N 1
ATOM 828 C CA . GLU A 1 106 ? -7.905 -6.019 6.496 1.00 98.25 106 GLU A CA 1
ATOM 829 C C . GLU A 1 106 ? -7.491 -4.880 5.557 1.00 98.25 106 GLU A C 1
ATOM 831 O O . GLU A 1 106 ? -8.137 -4.662 4.529 1.00 98.25 106 GLU A O 1
ATOM 836 N N . LEU A 1 107 ? -6.419 -4.151 5.871 1.00 98.38 107 LEU A N 1
ATOM 837 C CA . LEU A 1 107 ? -5.979 -2.999 5.078 1.00 98.38 107 LEU A CA 1
ATOM 838 C C . LEU A 1 107 ? -4.542 -3.191 4.599 1.00 98.38 107 LEU A C 1
ATOM 840 O O . LEU A 1 107 ? -3.658 -3.437 5.397 1.00 98.38 107 LEU A O 1
ATOM 844 N N . LEU A 1 108 ? -4.283 -3.033 3.303 1.00 98.25 108 LEU A N 1
ATOM 845 C CA . LEU A 1 108 ? -2.939 -3.094 2.733 1.00 98.25 108 LEU A CA 1
ATOM 846 C C . LEU A 1 108 ? -2.421 -1.684 2.426 1.00 98.25 108 LEU A C 1
ATOM 848 O O . LEU A 1 108 ? -2.973 -0.992 1.571 1.00 98.25 108 LEU A O 1
ATOM 852 N N . LEU A 1 109 ? -1.326 -1.269 3.066 1.00 97.19 109 LEU A N 1
ATOM 853 C CA . LEU A 1 109 ? -0.579 -0.070 2.665 1.00 97.19 109 LEU A CA 1
ATOM 854 C C . LEU A 1 109 ? 0.442 -0.421 1.573 1.00 97.19 109 LEU A C 1
ATOM 856 O O . LEU A 1 109 ? 1.274 -1.305 1.767 1.00 97.19 109 LEU A O 1
ATOM 860 N N . VAL A 1 110 ? 0.422 0.301 0.449 1.00 96.62 110 VAL A N 1
ATOM 861 C CA . VAL A 1 110 ? 1.348 0.089 -0.677 1.00 96.62 110 VAL A CA 1
ATOM 862 C C . VAL A 1 110 ? 2.111 1.374 -0.989 1.00 96.62 110 VAL A C 1
ATOM 864 O O . VAL A 1 110 ? 1.510 2.415 -1.244 1.00 96.62 110 VAL A O 1
ATOM 867 N N . ASP A 1 111 ? 3.439 1.299 -1.009 1.00 94.25 111 ASP A N 1
ATOM 868 C CA . ASP A 1 111 ? 4.346 2.383 -1.409 1.00 94.25 111 ASP A CA 1
ATOM 869 C C . ASP A 1 111 ? 5.370 1.832 -2.417 1.00 94.25 111 ASP A C 1
ATOM 871 O O . ASP A 1 111 ? 5.633 0.628 -2.421 1.00 94.25 111 ASP A O 1
ATOM 875 N N . ASP A 1 112 ? 5.942 2.674 -3.281 1.00 92.88 112 ASP A N 1
ATOM 876 C CA . ASP A 1 112 ? 6.949 2.224 -4.257 1.00 92.88 112 ASP A CA 1
ATOM 877 C C . AS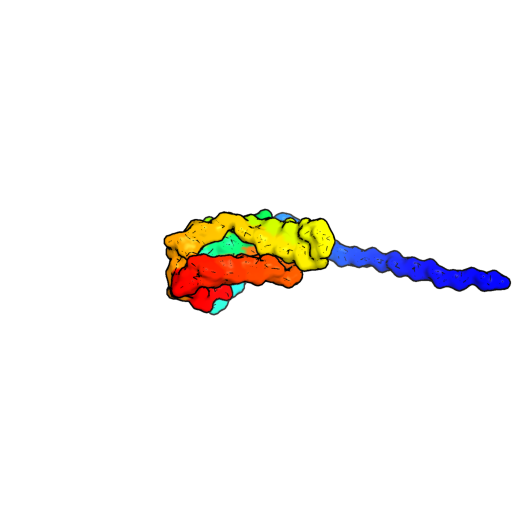P A 1 112 ? 8.343 2.084 -3.657 1.00 92.88 112 ASP A C 1
ATOM 879 O O . ASP A 1 112 ? 9.142 1.267 -4.117 1.00 92.88 112 ASP A O 1
ATOM 883 N N . VAL A 1 113 ? 8.647 2.878 -2.629 1.00 90.25 113 VAL A N 1
ATOM 884 C CA . VAL A 1 113 ? 9.955 2.869 -1.978 1.00 90.25 113 VAL A CA 1
ATOM 885 C C . VAL A 1 113 ? 9.801 2.951 -0.470 1.00 90.25 113 VAL A C 1
ATOM 887 O O . VAL A 1 113 ? 9.229 3.893 0.075 1.00 90.25 113 VAL A O 1
ATOM 890 N N . PHE A 1 114 ? 10.428 2.006 0.226 1.00 89.75 114 PHE A N 1
ATOM 891 C CA . PHE A 1 114 ? 10.620 2.095 1.665 1.00 89.75 114 PHE A CA 1
ATOM 892 C C . PHE A 1 114 ? 11.977 2.741 1.983 1.00 89.75 114 PHE A C 1
ATOM 894 O O . PHE A 1 114 ? 13.024 2.117 1.827 1.00 89.75 114 PHE A O 1
ATOM 901 N N . ASP A 1 115 ? 11.952 4.004 2.416 1.00 86.75 115 ASP A N 1
ATOM 902 C CA . ASP A 1 115 ? 13.132 4.750 2.884 1.00 86.75 115 ASP A CA 1
ATOM 903 C C . ASP A 1 115 ? 13.121 4.856 4.425 1.00 86.75 115 ASP A C 1
ATOM 905 O O . ASP A 1 115 ? 13.190 3.856 5.133 1.00 86.75 115 ASP A O 1
ATOM 909 N N . SER A 1 116 ? 12.958 6.057 4.987 1.00 88.75 116 SER A N 1
ATOM 910 C CA .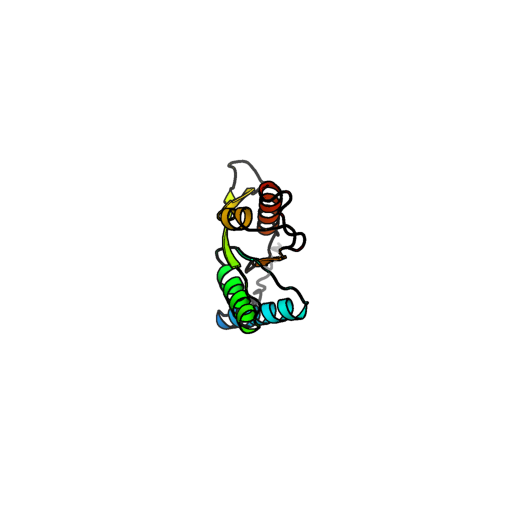 SER A 1 116 ? 12.974 6.289 6.439 1.00 88.75 116 SER A CA 1
ATOM 911 C C . SER A 1 116 ? 11.743 5.772 7.203 1.00 88.75 116 SER A C 1
ATOM 913 O O . SER A 1 116 ? 11.664 5.950 8.417 1.00 88.75 116 SER A O 1
ATOM 915 N N . GLY A 1 117 ? 10.735 5.226 6.513 1.00 89.69 117 GLY A N 1
ATOM 916 C CA . GLY A 1 117 ? 9.466 4.769 7.103 1.00 89.69 117 GLY A CA 1
ATOM 917 C C . GLY A 1 117 ? 8.536 5.877 7.630 1.00 89.69 117 GLY A C 1
ATOM 918 O O . GLY A 1 117 ? 7.421 5.594 8.064 1.00 89.69 117 GLY A O 1
ATOM 919 N N . ARG A 1 118 ? 8.943 7.154 7.568 1.00 89.81 118 ARG A N 1
ATOM 920 C CA . ARG A 1 118 ? 8.183 8.298 8.117 1.00 89.81 118 ARG A CA 1
ATOM 921 C C . ARG A 1 118 ? 6.779 8.445 7.526 1.00 89.81 118 ARG A C 1
ATOM 923 O O . ARG A 1 118 ? 5.857 8.795 8.257 1.00 89.81 118 ARG A O 1
ATOM 930 N N . SER A 1 119 ? 6.618 8.169 6.231 1.00 90.38 119 SER A N 1
ATOM 931 C CA . SER A 1 119 ? 5.314 8.191 5.557 1.00 90.38 119 SER A CA 1
ATOM 932 C C . SER A 1 119 ? 4.356 7.177 6.175 1.00 90.38 119 SER A C 1
ATOM 934 O O . SER A 1 119 ? 3.274 7.555 6.613 1.00 90.38 119 SER A O 1
ATOM 936 N N . VAL A 1 120 ? 4.788 5.918 6.292 1.00 93.25 120 VAL A N 1
ATOM 937 C CA . VAL A 1 120 ? 3.991 4.831 6.882 1.00 93.25 120 VAL A CA 1
ATOM 938 C C . VAL A 1 120 ? 3.627 5.148 8.332 1.00 93.25 120 VAL A C 1
ATOM 940 O O . VAL A 1 120 ? 2.466 5.031 8.709 1.00 93.25 120 VAL A O 1
ATOM 943 N N . ILE A 1 121 ? 4.582 5.635 9.131 1.00 94.62 121 ILE A N 1
ATOM 944 C CA . ILE A 1 121 ? 4.327 6.017 10.529 1.00 94.62 121 ILE A CA 1
ATOM 945 C C . ILE A 1 121 ? 3.248 7.104 10.624 1.00 94.62 121 ILE A C 1
ATOM 947 O O . ILE A 1 121 ? 2.345 6.993 11.452 1.00 94.62 121 ILE A O 1
ATOM 951 N N . ALA A 1 122 ? 3.312 8.137 9.778 1.00 94.31 122 ALA A N 1
ATOM 952 C CA . ALA A 1 122 ? 2.318 9.209 9.772 1.00 94.31 122 ALA A CA 1
ATOM 953 C C . ALA A 1 122 ? 0.926 8.710 9.355 1.00 94.31 122 ALA A C 1
ATOM 955 O O . ALA A 1 122 ? -0.067 9.076 9.980 1.00 94.31 122 ALA A O 1
ATOM 956 N N . ILE A 1 123 ? 0.857 7.827 8.353 1.00 95.62 123 ILE A N 1
ATOM 957 C CA . ILE A 1 123 ? -0.394 7.204 7.897 1.00 95.62 123 ILE A CA 1
ATOM 958 C C . ILE A 1 123 ? -1.023 6.374 9.017 1.00 95.62 123 ILE A C 1
ATOM 960 O O . ILE A 1 123 ? -2.195 6.569 9.339 1.00 95.62 123 ILE A O 1
ATOM 964 N N . LEU A 1 124 ? -0.242 5.503 9.660 1.00 96.12 124 LEU A N 1
ATOM 965 C CA . LEU A 1 124 ? -0.713 4.673 10.770 1.00 96.12 124 LEU A CA 1
ATOM 966 C C . LEU A 1 124 ? -1.160 5.517 11.970 1.00 96.12 124 LEU A C 1
ATOM 968 O O . LEU A 1 124 ? -2.176 5.214 12.597 1.00 96.12 124 LEU A O 1
ATOM 972 N N . ALA A 1 125 ? -0.429 6.589 12.286 1.00 95.88 125 ALA A N 1
ATOM 973 C CA . ALA A 1 125 ? -0.801 7.505 13.359 1.00 95.88 125 ALA A CA 1
ATOM 974 C C . ALA A 1 125 ? -2.141 8.199 13.071 1.00 95.88 125 ALA A C 1
ATOM 976 O O . ALA A 1 125 ? -3.004 8.254 13.951 1.00 95.88 125 ALA A O 1
ATOM 977 N N . GLU A 1 126 ? -2.342 8.680 11.843 1.00 95.75 126 GLU A N 1
ATOM 978 C CA . GLU A 1 126 ? -3.575 9.357 11.443 1.00 95.75 126 GLU A CA 1
ATOM 979 C C . GLU A 1 126 ? -4.774 8.396 11.391 1.00 95.75 126 GLU A C 1
ATOM 981 O O . GLU A 1 126 ? -5.841 8.725 11.920 1.00 95.75 126 GLU A O 1
ATOM 986 N N . LEU A 1 127 ? -4.589 7.183 10.855 1.00 96.44 127 LEU A N 1
ATOM 987 C CA . LEU A 1 127 ? -5.589 6.111 10.891 1.00 96.44 127 LEU A CA 1
ATOM 988 C C . LEU A 1 127 ? -6.001 5.792 12.330 1.00 96.44 127 LEU A C 1
ATOM 990 O O . LEU A 1 127 ? -7.185 5.831 12.662 1.00 96.44 127 LEU A O 1
ATOM 994 N N . LYS A 1 128 ? -5.030 5.555 13.219 1.00 95.88 128 LYS A N 1
ATOM 995 C CA . LYS A 1 128 ? -5.293 5.234 14.628 1.00 95.88 128 LYS A CA 1
ATOM 996 C C . LYS A 1 128 ? -6.032 6.355 15.354 1.00 95.88 128 LYS A C 1
ATOM 998 O O . LYS A 1 128 ? -6.922 6.090 16.162 1.00 95.88 128 LYS A O 1
ATOM 1003 N N . GLN A 1 129 ? -5.681 7.608 15.071 1.00 96.38 129 GLN A N 1
ATOM 1004 C CA . GLN A 1 129 ? -6.327 8.765 15.682 1.00 96.38 129 GLN A CA 1
ATOM 1005 C C . GLN A 1 129 ? -7.786 8.924 15.230 1.00 96.38 129 GLN A C 1
ATOM 1007 O O . GLN A 1 129 ? -8.647 9.271 16.048 1.00 96.38 129 GLN A O 1
ATOM 1012 N N . LYS A 1 130 ? -8.061 8.710 13.937 1.00 96.06 130 LYS A N 1
ATOM 1013 C CA . LYS A 1 130 ? -9.356 9.033 13.326 1.00 96.06 130 LYS A CA 1
AT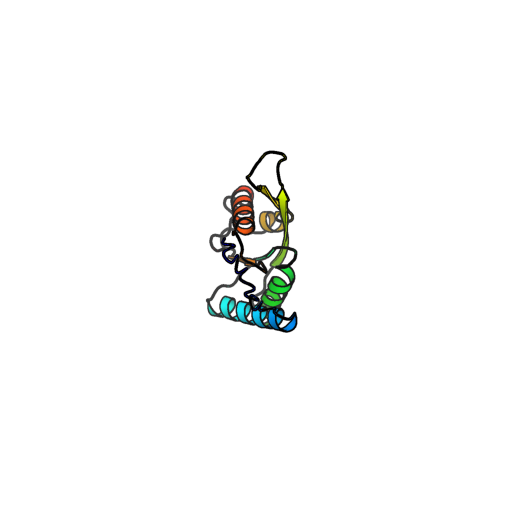OM 1014 C C . LYS A 1 130 ? -10.330 7.853 13.288 1.00 96.06 130 LYS A C 1
ATOM 1016 O O . LYS A 1 130 ? -11.477 8.047 13.674 1.00 96.06 130 LYS A O 1
ATOM 1021 N N . ALA A 1 131 ? -9.881 6.650 12.924 1.00 95.06 131 ALA A N 1
ATOM 1022 C CA . ALA A 1 131 ? -10.729 5.450 12.872 1.00 95.06 131 ALA A CA 1
ATOM 1023 C C . ALA A 1 131 ? -11.071 4.902 14.272 1.00 95.06 131 ALA A C 1
ATOM 1025 O O . ALA A 1 131 ? -12.132 4.318 14.482 1.00 95.06 131 ALA A O 1
ATOM 1026 N N . ARG A 1 132 ? -10.210 5.146 15.273 1.00 94.44 132 ARG A N 1
ATOM 1027 C CA . ARG A 1 132 ? -10.424 4.759 16.680 1.00 94.44 132 ARG A CA 1
ATOM 1028 C C . ARG A 1 132 ? -10.766 3.268 16.822 1.00 94.44 132 ARG A C 1
ATOM 1030 O O . ARG A 1 132 ? -9.921 2.430 16.537 1.00 94.44 132 ARG A O 1
ATOM 1037 N N . ALA A 1 133 ? -11.975 2.943 17.289 1.00 95.44 133 ALA A N 1
ATOM 1038 C CA . ALA A 1 133 ? -12.428 1.570 17.498 1.00 95.44 133 ALA A CA 1
ATOM 1039 C C . ALA A 1 133 ? -12.617 0.794 16.186 1.00 95.44 133 ALA A C 1
ATOM 1041 O O . ALA A 1 133 ? -12.610 -0.428 16.227 1.00 95.44 133 ALA A O 1
ATOM 1042 N N . ASN A 1 134 ? -12.738 1.493 15.053 1.00 96.12 134 ASN A N 1
ATOM 1043 C CA . ASN A 1 134 ? -12.895 0.894 13.731 1.00 96.12 134 ASN A CA 1
ATOM 1044 C C . ASN A 1 134 ? -11.556 0.669 13.016 1.00 96.12 134 ASN A C 1
ATOM 1046 O O . ASN A 1 134 ? -11.553 0.272 11.860 1.00 96.12 134 ASN A O 1
ATOM 1050 N N . LEU A 1 135 ? -10.414 0.961 13.653 1.00 97.31 135 LEU A N 1
ATOM 1051 C CA . LEU A 1 135 ? -9.113 0.697 13.042 1.00 97.31 135 LEU A CA 1
ATOM 1052 C C . LEU A 1 135 ? -8.968 -0.814 12.760 1.00 97.31 135 LEU A C 1
ATOM 1054 O O . LEU A 1 135 ? -9.083 -1.590 13.720 1.00 97.31 135 LEU A O 1
ATOM 1058 N N . PRO A 1 136 ? -8.656 -1.218 11.511 1.00 97.19 136 PRO A N 1
ATOM 1059 C CA . PRO A 1 136 ? -8.271 -2.584 11.180 1.00 97.19 136 PRO A CA 1
ATOM 1060 C C . PRO A 1 136 ? -7.255 -3.148 12.161 1.00 97.19 136 PRO A C 1
ATOM 1062 O O . PRO A 1 136 ? -6.251 -2.501 12.474 1.00 97.19 136 PRO A O 1
ATOM 1065 N N . GLN A 1 137 ? -7.500 -4.363 12.644 1.00 95.88 137 GLN A N 1
ATOM 1066 C CA . GLN A 1 137 ? -6.522 -5.058 13.484 1.00 95.88 137 GLN A CA 1
ATOM 1067 C C . GLN A 1 137 ? -5.330 -5.580 12.669 1.00 95.88 137 GLN A C 1
ATOM 1069 O O . GLN A 1 137 ? -4.243 -5.745 13.225 1.00 95.88 137 GLN A O 1
ATOM 1074 N N . THR A 1 138 ? -5.525 -5.790 11.364 1.00 96.88 138 THR A N 1
ATOM 1075 C CA . THR A 1 138 ? -4.489 -6.234 10.430 1.00 96.88 138 THR A CA 1
ATOM 1076 C C . THR A 1 138 ? -4.237 -5.144 9.390 1.00 96.88 138 THR A C 1
ATOM 1078 O O . THR A 1 138 ? -5.127 -4.817 8.600 1.00 96.88 138 THR A O 1
ATOM 1081 N N . ILE A 1 139 ? -3.021 -4.588 9.415 1.00 95.19 139 ILE A N 1
ATOM 1082 C CA . ILE A 1 139 ? -2.499 -3.613 8.447 1.00 95.19 139 ILE A CA 1
ATOM 1083 C C . ILE A 1 139 ? -1.127 -4.070 7.955 1.00 95.19 139 ILE A C 1
ATOM 1085 O O . ILE A 1 139 ? -0.327 -4.472 8.833 1.00 95.19 139 ILE A O 1
#

Foldseek 3Di:
DDDDDPPPPPPPDPDDDDDPVRLLVVLLVVLVVCVVVVHQAQEEEAEPDAQPSSSVSSQVNCVVVVRHHHYDYKYWDWDDDPPDPDTDIDIGDCVVCLVPAAQQGAYHYTYSDDDPCNNVVNVVVVLCVRNPNRRHPHD

Radius of gyration: 20.04 Å; chains: 1; bounding box: 75×44×35 Å

pLDDT: mean 88.63, std 15.8, range [37.62, 98.69]

Sequence (139 aa):
MTNAGAQCYSGSMDKHFISADELLTDSFRLADQIYRSGFRPHFIVGVWRGGAPVGIAVQEYLDYLGVGTDHIAIRTSSYYGIDQQDKEVRVHGLNYIIDHVNADDELLLVDDVFDSGRSVIAILAELKQKARANLPQTI

Secondary structure (DSSP, 8-state):
-------------------HHHHHHHHHHHHHHHHHTT---SEEEEEETTHHHHHHHHHHHHHHTT---EEEEEEEEEEE-TT-S-EEEEEESTHHHHHH--TT-BEEEE-S--SSSHHHHHHHHHHHHHHGGGS-SB-